Protein AF-A0A800D8C0-F1 (afdb_monomer_lite)

Foldseek 3Di:
DDDDPPDDDDDDPDPPPPPPPPPPPPPPPDPDDPDDPPDDGDKDWDWDQDPPPGTDIDIPVVQPPDDDDDDDDDDPPDDD

Secondary structure (DSSP, 8-state):
-------PPPP-------------------------TTSPPPP-EEEEEETTTEEEEEEGGGGTTS-------S-TT---

pLDDT: mean 79.87, std 18.91, range [45.38, 97.81]

Radius of gyration: 30.09 Å; chains: 1; bounding box: 90×33×33 Å

Structure (mmCIF, N/CA/C/O backbone):
data_AF-A0A800D8C0-F1
#
_entry.id   AF-A0A800D8C0-F1
#
loop_
_atom_site.group_PDB
_atom_site.id
_atom_site.type_symbol
_atom_site.label_atom_id
_atom_site.label_alt_id
_atom_site.label_comp_id
_atom_site.label_asym_id
_atom_site.label_entity_id
_atom_site.label_seq_id
_atom_site.pdbx_PDB_ins_code
_atom_site.Cartn_x
_atom_site.Cartn_y
_atom_site.Cartn_z
_atom_site.occupancy
_atom_site.B_iso_or_equiv
_atom_site.auth_seq_id
_atom_site.auth_comp_id
_atom_site.auth_asym_id
_atom_site.auth_atom_id
_atom_site.pdbx_PDB_model_num
ATOM 1 N N . MET A 1 1 ? 76.570 -15.904 -3.129 1.00 45.38 1 MET A N 1
ATOM 2 C CA . MET A 1 1 ? 76.768 -14.862 -2.100 1.00 45.38 1 MET A CA 1
ATOM 3 C C . MET A 1 1 ? 77.307 -13.634 -2.800 1.00 45.38 1 MET A C 1
ATOM 5 O O . MET A 1 1 ? 78.376 -13.723 -3.385 1.00 45.38 1 MET A O 1
ATOM 9 N N . GLY A 1 2 ? 76.533 -12.554 -2.815 1.00 46.78 2 GLY A N 1
ATOM 10 C CA . GLY A 1 2 ? 76.880 -11.313 -3.508 1.00 46.78 2 GLY A CA 1
ATOM 11 C C . GLY A 1 2 ? 75.634 -10.478 -3.771 1.00 46.78 2 GLY A C 1
ATOM 12 O O . GLY A 1 2 ? 75.295 -10.220 -4.915 1.00 46.78 2 GLY A O 1
ATOM 13 N N . GLU A 1 3 ? 74.914 -10.181 -2.695 1.00 53.97 3 GLU A N 1
ATOM 14 C CA . GLU A 1 3 ? 73.781 -9.262 -2.632 1.00 53.97 3 GLU A CA 1
ATOM 15 C C . GLU A 1 3 ? 74.320 -7.832 -2.579 1.00 53.97 3 GLU A C 1
ATOM 17 O O . GLU A 1 3 ? 75.218 -7.595 -1.779 1.00 53.97 3 GLU A O 1
ATOM 22 N N . VAL A 1 4 ? 73.815 -6.932 -3.432 1.00 49.94 4 VAL A N 1
ATOM 23 C CA . VAL A 1 4 ? 73.548 -5.504 -3.150 1.00 49.94 4 VAL A CA 1
ATOM 24 C C . VAL A 1 4 ? 72.974 -4.833 -4.409 1.00 49.94 4 VAL A C 1
ATOM 26 O O . VAL A 1 4 ? 73.633 -4.026 -5.062 1.00 49.94 4 VAL A O 1
ATOM 29 N N . ASP A 1 5 ? 71.721 -5.125 -4.757 1.00 51.38 5 ASP A N 1
ATOM 30 C CA . ASP A 1 5 ? 70.945 -4.137 -5.516 1.00 51.38 5 ASP A CA 1
ATOM 31 C C . ASP A 1 5 ? 70.527 -3.067 -4.501 1.00 51.38 5 ASP A C 1
ATOM 33 O O . ASP A 1 5 ? 69.626 -3.254 -3.682 1.00 51.38 5 ASP A O 1
ATOM 37 N N . SER A 1 6 ? 71.313 -1.992 -4.443 1.00 53.62 6 SER A N 1
ATOM 38 C CA . SER A 1 6 ? 71.081 -0.852 -3.562 1.00 53.62 6 SER A CA 1
ATOM 39 C C . SER A 1 6 ? 69.802 -0.146 -4.008 1.00 53.62 6 SER A C 1
ATOM 41 O O . SER A 1 6 ? 69.808 0.689 -4.910 1.00 53.62 6 SER A O 1
ATOM 43 N N . CYS A 1 7 ? 68.683 -0.522 -3.389 1.00 73.31 7 CYS A N 1
ATOM 44 C CA . CYS A 1 7 ? 67.397 0.132 -3.570 1.00 73.31 7 CYS A CA 1
ATOM 45 C C . CYS A 1 7 ? 67.534 1.638 -3.296 1.00 73.31 7 CYS A C 1
ATOM 47 O O . CYS A 1 7 ? 67.797 2.056 -2.167 1.00 73.31 7 CYS A O 1
ATOM 49 N N . VAL A 1 8 ? 67.324 2.458 -4.324 1.00 61.56 8 VAL A N 1
ATOM 50 C CA . VAL A 1 8 ? 67.166 3.908 -4.175 1.00 61.56 8 VAL A CA 1
ATOM 51 C C . VAL A 1 8 ? 65.903 4.171 -3.355 1.00 61.56 8 VAL A C 1
ATOM 53 O O . VAL A 1 8 ? 64.814 3.735 -3.729 1.00 61.56 8 VAL A O 1
ATOM 56 N N . GLN A 1 9 ? 66.029 4.887 -2.237 1.00 64.62 9 GLN A N 1
ATOM 57 C CA . GLN A 1 9 ? 64.872 5.340 -1.465 1.00 64.62 9 GLN A CA 1
ATOM 58 C C . GLN A 1 9 ? 64.274 6.590 -2.130 1.00 64.62 9 GLN A C 1
ATOM 60 O O . GLN A 1 9 ? 64.998 7.573 -2.315 1.00 64.62 9 GLN A O 1
ATOM 65 N N . PRO A 1 10 ? 62.979 6.604 -2.494 1.00 64.19 10 PRO A N 1
ATOM 66 C CA . PRO A 1 10 ? 62.347 7.817 -2.990 1.00 64.19 10 PRO A CA 1
ATOM 67 C C . PRO A 1 10 ? 62.248 8.857 -1.867 1.00 64.19 10 PRO A C 1
ATOM 69 O O . PRO A 1 10 ? 61.938 8.533 -0.720 1.00 64.19 10 PRO A O 1
ATOM 72 N N . ALA A 1 11 ? 62.516 10.117 -2.208 1.00 59.56 11 ALA A N 1
ATOM 73 C CA . ALA A 1 11 ? 62.376 11.238 -1.291 1.00 59.56 11 ALA A CA 1
ATOM 74 C C . ALA A 1 11 ? 60.926 11.333 -0.792 1.00 59.56 11 ALA A C 1
ATOM 76 O O . ALA A 1 11 ? 59.986 11.327 -1.590 1.00 59.56 11 ALA A O 1
ATOM 77 N N . ALA A 1 12 ? 60.748 11.442 0.525 1.00 64.06 12 ALA A N 1
ATOM 78 C CA . ALA A 1 12 ? 59.457 11.767 1.111 1.00 64.06 12 ALA A CA 1
ATOM 79 C C . ALA A 1 12 ? 59.043 13.162 0.618 1.00 64.06 12 ALA A C 1
ATOM 81 O O . ALA A 1 12 ? 59.641 14.170 0.996 1.00 64.06 12 ALA A O 1
ATOM 82 N N . GLY A 1 13 ? 58.058 13.204 -0.282 1.00 68.06 13 GLY A N 1
ATOM 83 C CA . GLY A 1 13 ? 57.426 14.444 -0.723 1.00 68.06 13 GLY A CA 1
ATOM 84 C C . GLY A 1 13 ? 56.761 15.189 0.446 1.00 68.06 13 GLY A C 1
ATOM 85 O O . GLY A 1 13 ? 56.676 14.652 1.553 1.00 68.06 13 GLY A O 1
ATOM 86 N N . PRO A 1 14 ? 56.291 16.430 0.231 1.00 65.44 14 PRO A N 1
ATOM 87 C CA . PRO A 1 14 ? 55.806 17.288 1.306 1.00 65.44 14 PRO A CA 1
ATOM 88 C C . PRO A 1 14 ? 54.702 16.601 2.116 1.00 65.44 14 PRO A C 1
ATOM 90 O O . PRO A 1 14 ? 53.660 16.233 1.571 1.00 65.44 14 PRO A O 1
ATOM 93 N N . LEU A 1 15 ? 54.932 16.439 3.421 1.00 58.22 15 LEU A N 1
ATOM 94 C CA . LEU A 1 15 ? 53.927 15.961 4.362 1.00 58.22 15 LEU A CA 1
ATOM 95 C C . LEU A 1 15 ? 52.836 17.029 4.472 1.00 58.22 15 LEU A C 1
ATOM 97 O O . LEU A 1 15 ? 52.947 17.974 5.252 1.00 58.22 15 LEU A O 1
ATOM 101 N N . ILE A 1 16 ? 51.779 16.888 3.677 1.00 62.62 16 ILE A N 1
ATOM 102 C CA . ILE A 1 16 ? 50.494 17.498 4.007 1.00 62.62 16 ILE A CA 1
ATOM 103 C C . ILE A 1 16 ? 50.120 16.913 5.378 1.00 62.62 16 ILE A C 1
ATOM 105 O O . ILE A 1 16 ? 50.108 15.683 5.504 1.00 62.62 16 ILE A O 1
ATOM 109 N N . PRO A 1 17 ? 49.860 17.725 6.420 1.00 57.09 17 PRO A N 1
ATOM 110 C CA . PRO A 1 17 ? 49.334 17.198 7.668 1.00 57.09 17 PRO A CA 1
ATOM 111 C C . PRO A 1 17 ? 48.054 16.437 7.337 1.00 57.09 17 PRO A C 1
ATOM 113 O O . PRO A 1 17 ? 47.107 17.018 6.806 1.00 57.09 17 PRO A O 1
ATOM 116 N N . GLN A 1 18 ? 48.054 15.129 7.587 1.00 53.50 18 GLN A N 1
ATOM 117 C CA . GLN A 1 18 ? 46.861 14.314 7.444 1.00 53.50 18 GLN A CA 1
ATOM 118 C C . GLN A 1 18 ? 45.850 14.854 8.453 1.00 53.50 18 GLN A C 1
ATOM 120 O O . GLN A 1 18 ? 45.986 14.655 9.660 1.00 53.50 18 GLN A O 1
ATOM 125 N N . VAL A 1 19 ? 44.863 15.602 7.956 1.00 54.56 19 VAL A N 1
ATOM 126 C CA . VAL A 1 19 ? 43.591 15.769 8.657 1.00 54.56 19 VAL A CA 1
ATOM 127 C C . VAL A 1 19 ? 43.152 14.349 9.010 1.00 54.56 19 VAL A C 1
ATOM 129 O O . VAL A 1 19 ? 43.212 13.504 8.114 1.00 54.56 19 VAL A O 1
ATOM 132 N N . PRO A 1 20 ? 42.804 14.045 10.274 1.00 49.53 20 PRO A N 1
ATOM 133 C CA . PRO A 1 20 ? 42.390 12.702 10.641 1.00 49.53 20 PRO A CA 1
ATOM 134 C C . PRO A 1 20 ? 41.330 12.234 9.649 1.00 49.53 20 PRO A C 1
ATOM 136 O O . PRO A 1 20 ? 40.268 12.848 9.553 1.00 49.53 20 PRO A O 1
ATOM 139 N N . GLU A 1 21 ? 41.652 11.201 8.868 1.00 54.59 21 GLU A N 1
ATOM 140 C CA . GLU A 1 21 ? 40.677 10.495 8.053 1.00 54.59 21 GLU A CA 1
ATOM 141 C C . GLU A 1 21 ? 39.649 9.923 9.023 1.00 54.59 21 GLU A C 1
ATOM 143 O O . GLU A 1 21 ? 39.843 8.886 9.665 1.00 54.59 21 GLU A O 1
ATOM 148 N N . GLU A 1 22 ? 38.555 10.657 9.181 1.00 53.78 22 GLU A N 1
ATOM 149 C CA . GLU A 1 22 ? 37.347 10.143 9.779 1.00 53.78 22 GLU A CA 1
ATOM 150 C C . GLU A 1 22 ? 36.887 9.017 8.854 1.00 53.78 22 GLU A C 1
ATOM 152 O O . GLU A 1 22 ? 36.379 9.249 7.756 1.00 53.78 22 GLU A O 1
ATOM 157 N N . LYS A 1 23 ? 37.186 7.775 9.258 1.00 46.16 23 LYS A N 1
ATOM 158 C CA . LYS A 1 23 ? 36.722 6.560 8.586 1.00 46.16 23 LYS A CA 1
ATOM 159 C C . LYS A 1 23 ? 35.261 6.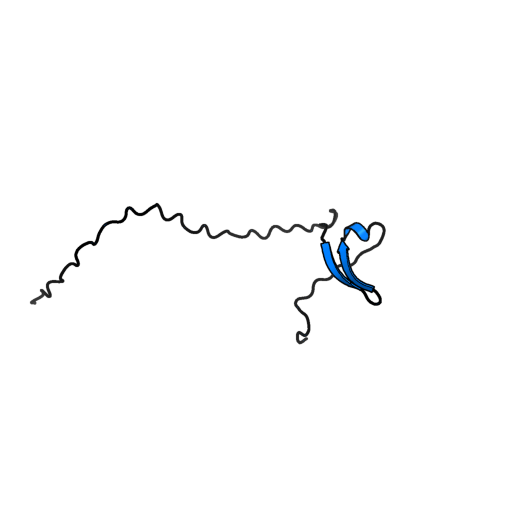774 8.189 1.00 46.16 23 LYS A C 1
ATOM 161 O O . LYS A 1 23 ? 34.483 7.128 9.080 1.00 46.16 23 LYS A O 1
ATOM 166 N N . PRO A 1 24 ? 34.855 6.524 6.930 1.00 48.97 24 PRO A N 1
ATOM 167 C CA . PRO A 1 24 ? 33.447 6.389 6.610 1.00 48.97 24 PRO A CA 1
ATOM 168 C C . PRO A 1 24 ? 32.870 5.351 7.568 1.00 48.97 24 PRO A C 1
ATOM 170 O O . PRO A 1 24 ? 33.183 4.163 7.485 1.00 48.97 24 PRO A O 1
ATOM 173 N N . GLN A 1 25 ? 32.119 5.820 8.562 1.00 54.56 25 GLN A N 1
ATOM 174 C CA . GLN A 1 25 ? 31.373 4.953 9.447 1.00 54.56 25 GLN A CA 1
ATOM 175 C C . GLN A 1 25 ? 30.371 4.257 8.544 1.00 54.56 25 GLN A C 1
ATOM 177 O O . GLN A 1 25 ? 29.414 4.867 8.068 1.00 54.56 25 GLN A O 1
ATOM 182 N N . GLU A 1 26 ? 30.661 2.996 8.249 1.00 58.44 26 GLU A N 1
ATOM 183 C CA . GLU A 1 26 ? 29.754 2.063 7.617 1.00 58.44 26 GLU A CA 1
ATOM 184 C C . GLU A 1 26 ? 28.478 2.083 8.464 1.00 58.44 26 GLU A C 1
ATOM 186 O O . GLU A 1 26 ? 28.424 1.557 9.580 1.00 58.44 26 GLU A O 1
ATOM 191 N N . ARG A 1 27 ? 27.487 2.854 8.006 1.00 62.81 27 ARG A N 1
ATOM 192 C CA . ARG A 1 27 ? 26.226 3.044 8.708 1.00 62.81 27 ARG A CA 1
ATOM 193 C C . ARG A 1 27 ? 25.540 1.695 8.614 1.00 62.81 27 ARG A C 1
ATOM 195 O O . ARG A 1 27 ? 24.957 1.363 7.589 1.00 62.81 27 ARG A O 1
ATOM 202 N N . LYS A 1 28 ? 25.690 0.880 9.653 1.00 57.00 28 LYS A N 1
ATOM 203 C CA . LYS A 1 28 ? 24.937 -0.356 9.803 1.00 57.00 28 LYS A CA 1
ATOM 204 C C . LYS A 1 28 ? 23.471 0.063 9.859 1.00 57.00 28 LYS A C 1
ATOM 206 O O . LYS A 1 28 ? 22.998 0.514 10.898 1.00 57.00 28 LYS A O 1
ATOM 211 N N . GLU A 1 29 ? 22.792 0.040 8.716 1.00 63.91 29 GLU A N 1
ATOM 212 C CA . GLU A 1 29 ? 21.355 0.265 8.644 1.00 63.91 29 GLU A CA 1
ATOM 213 C C . GLU A 1 29 ? 20.697 -0.885 9.397 1.00 63.91 29 GLU A C 1
ATOM 215 O O . GLU A 1 29 ? 20.534 -2.000 8.903 1.00 63.91 29 GLU A O 1
ATOM 220 N N . GLU A 1 30 ? 20.398 -0.640 10.668 1.00 62.88 30 GLU A N 1
ATOM 221 C CA . GLU A 1 30 ? 19.588 -1.545 11.456 1.00 62.88 30 GLU A CA 1
ATOM 222 C C . GLU A 1 30 ? 18.181 -1.545 10.858 1.00 62.88 30 GLU A C 1
ATOM 224 O O . GLU A 1 30 ? 17.495 -0.520 10.846 1.00 62.88 30 GLU A O 1
ATOM 229 N N . ILE A 1 31 ? 17.743 -2.703 10.357 1.00 69.81 31 ILE A N 1
ATOM 230 C CA . ILE A 1 31 ? 16.376 -2.907 9.873 1.00 69.81 31 ILE A CA 1
ATOM 231 C C . ILE A 1 31 ? 15.432 -2.794 11.077 1.00 69.81 31 ILE A C 1
ATOM 233 O O . ILE A 1 31 ? 15.116 -3.770 11.761 1.00 69.81 31 ILE A O 1
ATOM 237 N N . LYS A 1 32 ? 14.991 -1.574 11.378 1.00 76.56 32 LYS A N 1
ATOM 238 C CA . LYS A 1 32 ? 14.007 -1.318 12.425 1.00 76.56 32 LYS A CA 1
ATOM 239 C C . LYS A 1 32 ? 12.623 -1.629 11.871 1.00 76.56 32 LYS A C 1
ATOM 241 O O . LYS A 1 32 ? 12.056 -0.845 11.121 1.00 76.56 32 LYS A O 1
ATOM 246 N N . MET A 1 33 ? 12.055 -2.762 12.274 1.00 77.44 33 MET A N 1
ATOM 247 C CA . MET A 1 33 ? 10.684 -3.129 11.907 1.00 77.44 33 MET A CA 1
ATOM 248 C C . MET A 1 33 ? 9.678 -2.154 12.544 1.00 77.44 33 MET A C 1
ATOM 250 O O . MET A 1 33 ? 9.489 -2.143 13.767 1.00 77.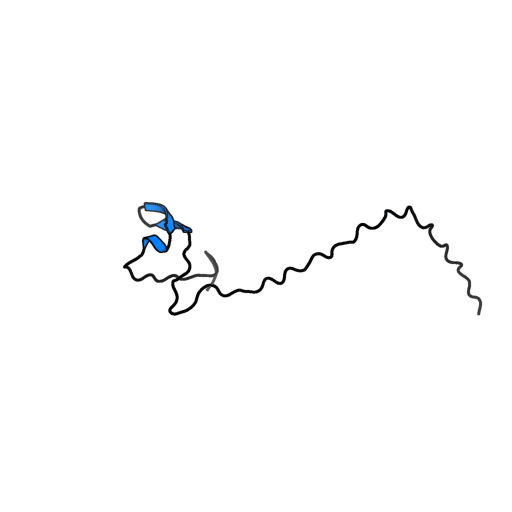44 33 MET A O 1
ATOM 254 N N . ILE A 1 34 ? 9.054 -1.322 11.704 1.00 87.81 34 ILE A N 1
ATOM 255 C CA . ILE A 1 34 ? 8.126 -0.253 12.114 1.00 87.81 34 ILE A CA 1
ATOM 256 C C . ILE A 1 34 ? 6.696 -0.793 12.290 1.00 87.81 34 ILE A C 1
ATOM 258 O O . ILE A 1 34 ? 6.021 -0.441 13.256 1.00 87.81 34 ILE A O 1
ATOM 262 N N . ALA A 1 35 ? 6.240 -1.684 11.404 1.00 92.44 35 ALA A N 1
ATOM 263 C CA . ALA A 1 35 ? 4.898 -2.265 11.461 1.00 92.44 35 ALA A CA 1
ATOM 264 C C . ALA A 1 35 ? 4.803 -3.392 12.508 1.00 92.44 35 ALA A C 1
ATOM 266 O O . ALA A 1 35 ? 5.642 -4.293 12.541 1.00 92.44 35 ALA A O 1
ATOM 267 N N . ARG A 1 36 ? 3.775 -3.351 13.370 1.00 94.31 36 ARG A N 1
ATOM 268 C CA . ARG A 1 36 ? 3.546 -4.338 14.443 1.00 94.31 36 ARG A CA 1
ATOM 269 C C . ARG A 1 36 ? 2.062 -4.675 14.575 1.00 94.31 36 ARG A C 1
ATOM 271 O O . ARG A 1 36 ? 1.224 -3.779 14.603 1.00 94.31 36 ARG A O 1
ATOM 278 N N . VAL A 1 37 ? 1.742 -5.962 14.715 1.00 95.06 37 VAL A N 1
ATOM 279 C CA . VAL A 1 37 ? 0.358 -6.438 14.900 1.00 95.06 37 VAL A CA 1
ATOM 280 C C . VAL A 1 37 ? -0.235 -5.878 16.198 1.00 95.06 37 VAL A C 1
ATOM 282 O O . VAL A 1 37 ? 0.452 -5.780 17.215 1.00 95.06 37 VAL A O 1
ATOM 285 N N . GLY A 1 38 ? -1.512 -5.488 16.158 1.00 95.38 38 GLY A N 1
ATOM 286 C CA . GLY A 1 38 ? -2.220 -4.898 17.301 1.00 95.38 38 GLY A CA 1
ATOM 287 C C . GLY A 1 38 ? -1.782 -3.470 17.651 1.00 95.38 38 GLY A C 1
ATOM 288 O O . GLY A 1 38 ? -2.280 -2.900 18.621 1.00 95.38 38 GLY A O 1
ATOM 289 N N . LYS A 1 39 ? -0.852 -2.885 16.888 1.00 95.50 39 LYS A N 1
ATOM 290 C CA . LYS A 1 39 ? -0.527 -1.459 16.929 1.00 95.50 39 LYS A CA 1
ATOM 291 C C . LYS A 1 39 ? -1.147 -0.758 15.732 1.00 95.50 39 LYS A C 1
ATOM 293 O O . LYS A 1 39 ? -1.545 -1.388 14.755 1.00 95.50 39 LYS A O 1
ATOM 298 N N . GLU A 1 40 ? -1.240 0.556 15.844 1.00 94.56 40 GLU A N 1
ATOM 299 C CA . GLU A 1 40 ? -1.653 1.398 14.736 1.00 94.56 40 GLU A CA 1
ATOM 300 C C . GLU A 1 40 ? -0.697 1.221 13.551 1.00 94.56 40 GLU A C 1
ATOM 302 O O . GLU A 1 40 ? 0.525 1.187 13.724 1.00 94.56 40 GLU A O 1
ATOM 307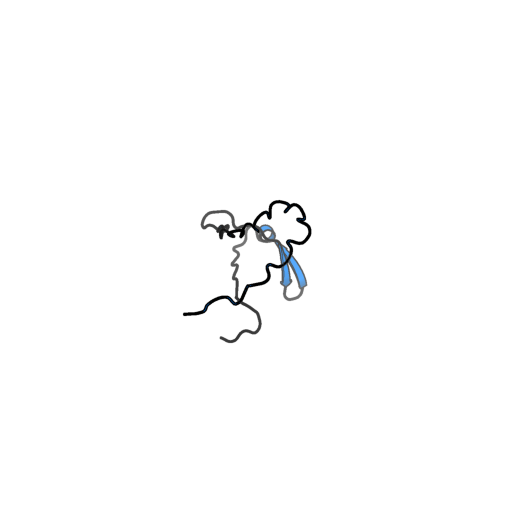 N N . ALA A 1 41 ? -1.266 1.050 12.358 1.00 95.56 41 ALA A N 1
ATOM 308 C CA . ALA A 1 41 ? -0.485 0.926 11.139 1.00 95.56 41 ALA A CA 1
ATOM 309 C C . ALA A 1 41 ? 0.254 2.248 10.861 1.00 95.56 41 ALA A C 1
ATOM 311 O O . ALA A 1 41 ? -0.349 3.311 11.031 1.00 95.56 41 ALA A O 1
ATOM 312 N N . PRO A 1 42 ? 1.531 2.210 10.433 1.00 95.50 42 PRO A N 1
ATOM 313 C CA . PRO A 1 42 ? 2.254 3.418 10.058 1.00 95.50 42 PRO A CA 1
ATOM 314 C C . PRO A 1 42 ? 1.526 4.147 8.930 1.00 95.50 42 PRO A C 1
ATOM 316 O O . PRO A 1 42 ? 1.210 3.534 7.908 1.00 95.50 42 PRO A O 1
ATOM 319 N N . ASP A 1 43 ? 1.258 5.438 9.122 1.00 96.62 43 ASP A N 1
ATOM 320 C CA . ASP A 1 43 ? 0.663 6.245 8.062 1.00 96.62 43 ASP A CA 1
ATOM 321 C C . ASP A 1 43 ? 1.677 6.439 6.929 1.00 96.62 43 ASP A C 1
ATOM 323 O O . ASP A 1 43 ? 2.889 6.515 7.158 1.00 96.62 43 ASP A O 1
ATOM 327 N N . PHE A 1 44 ? 1.173 6.508 5.705 1.00 95.62 44 PHE A N 1
ATOM 328 C CA . PHE A 1 44 ? 1.970 6.786 4.520 1.00 95.62 44 PHE A CA 1
ATOM 329 C C . PHE A 1 44 ? 1.168 7.653 3.561 1.00 95.62 44 PHE A C 1
ATOM 331 O O . PHE A 1 44 ? -0.061 7.650 3.587 1.00 95.62 44 PHE A O 1
ATOM 338 N N . GLU A 1 45 ? 1.886 8.363 2.700 1.00 97.50 45 GLU A N 1
ATOM 339 C CA . GLU A 1 45 ? 1.328 9.174 1.628 1.00 97.50 45 GLU A CA 1
ATOM 340 C C . GLU A 1 45 ? 2.020 8.789 0.321 1.00 97.50 45 GLU A C 1
ATOM 342 O O . GLU A 1 45 ? 3.249 8.701 0.274 1.00 97.50 45 GLU A O 1
ATOM 347 N N . ALA A 1 46 ? 1.241 8.501 -0.719 1.00 97.12 46 ALA A N 1
ATOM 348 C CA . ALA A 1 46 ? 1.775 8.065 -2.003 1.00 97.12 46 ALA A CA 1
ATOM 349 C C . ALA A 1 46 ? 0.881 8.491 -3.169 1.00 97.12 46 ALA A C 1
ATOM 351 O O . ALA A 1 46 ? -0.344 8.532 -3.061 1.00 97.12 46 ALA A O 1
ATOM 352 N N . SER A 1 47 ? 1.502 8.734 -4.324 1.00 97.62 47 SER A N 1
ATOM 353 C CA . SER A 1 47 ? 0.775 8.873 -5.585 1.00 97.62 47 SER A CA 1
ATOM 354 C C . SER A 1 47 ? 0.331 7.494 -6.073 1.00 97.62 47 SER A C 1
ATOM 356 O O . SER A 1 47 ? 1.156 6.595 -6.228 1.00 97.62 47 SER A O 1
ATOM 358 N N . ALA A 1 48 ? -0.964 7.328 -6.316 1.00 97.06 48 ALA A N 1
ATOM 359 C CA . ALA A 1 48 ? -1.576 6.090 -6.772 1.00 97.06 48 ALA A CA 1
ATOM 360 C C . ALA A 1 48 ? -2.495 6.350 -7.968 1.00 97.06 48 ALA A C 1
ATOM 362 O O . ALA A 1 48 ? -3.130 7.401 -8.069 1.00 97.06 48 ALA A O 1
ATOM 363 N N . TYR A 1 49 ? -2.593 5.374 -8.868 1.00 96.75 49 TYR A N 1
ATOM 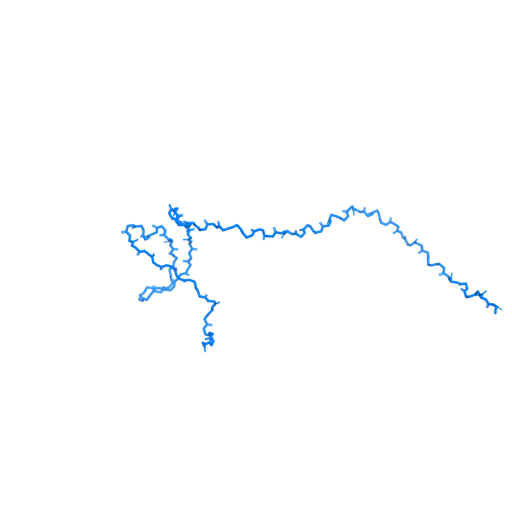364 C CA . TYR A 1 49 ? -3.578 5.396 -9.944 1.00 96.75 49 TYR A CA 1
ATOM 365 C C . TYR A 1 49 ? -4.909 4.815 -9.453 1.00 96.75 49 TYR A C 1
ATOM 367 O O . TYR A 1 49 ? -4.963 3.670 -9.003 1.00 96.75 49 TYR A O 1
ATOM 375 N N . VAL A 1 50 ? -5.983 5.595 -9.560 1.00 95.62 50 VAL A N 1
ATOM 376 C CA . VAL A 1 50 ? -7.348 5.195 -9.209 1.00 95.62 50 VAL A CA 1
ATOM 377 C C . VAL A 1 50 ? -8.184 5.096 -10.492 1.00 95.62 50 VAL A C 1
ATOM 379 O O . VAL A 1 50 ? -8.294 6.085 -11.225 1.00 95.62 50 VAL A O 1
ATOM 382 N N . PRO A 1 51 ? -8.794 3.932 -10.792 1.00 96.31 51 PRO A N 1
ATOM 383 C CA . PRO A 1 51 ? -9.619 3.762 -11.985 1.00 96.31 51 PRO A CA 1
ATOM 384 C C . PRO A 1 51 ? -10.727 4.817 -12.074 1.00 96.31 51 PRO A C 1
ATOM 386 O O . PRO A 1 51 ? -11.466 5.033 -11.119 1.00 96.31 51 PRO A O 1
ATOM 389 N N . GLY A 1 52 ? -10.842 5.478 -13.226 1.00 97.12 52 GLY A N 1
ATOM 390 C CA . GLY A 1 52 ? -11.837 6.532 -13.465 1.00 97.12 52 GLY A CA 1
ATOM 391 C C . GLY A 1 52 ? -11.474 7.916 -12.913 1.00 97.12 52 GLY A C 1
ATOM 392 O O . GLY A 1 52 ? -12.018 8.903 -13.396 1.00 97.12 52 GLY A O 1
ATOM 393 N N . GLU A 1 53 ? -10.530 8.015 -11.974 1.00 95.38 53 GLU A N 1
ATOM 394 C CA . GLU A 1 53 ? -10.093 9.296 -11.395 1.00 95.38 53 GLU A CA 1
ATOM 395 C C . GLU A 1 53 ? -8.671 9.700 -11.820 1.00 95.38 53 GLU A C 1
ATOM 397 O O . GLU A 1 53 ? -8.324 10.878 -11.785 1.00 95.38 53 GLU A O 1
ATOM 402 N N . GLY A 1 54 ? -7.850 8.742 -12.258 1.00 96.88 54 GLY A N 1
ATOM 403 C CA . GLY A 1 54 ? -6.462 8.978 -12.648 1.00 96.88 54 GLY A CA 1
ATOM 404 C C . GLY A 1 54 ? -5.503 8.952 -11.458 1.00 96.88 54 GLY A C 1
ATOM 405 O O . GLY A 1 54 ? -5.734 8.254 -10.472 1.00 96.88 54 GLY A O 1
ATOM 406 N N . PHE A 1 55 ? -4.388 9.677 -11.563 1.00 97.50 55 PHE A N 1
ATOM 407 C CA . PHE A 1 55 ? -3.397 9.743 -10.489 1.00 97.50 55 PHE A CA 1
ATOM 408 C C . PHE A 1 55 ? -3.858 10.668 -9.367 1.00 97.50 55 PHE A C 1
ATOM 410 O O . PHE A 1 55 ? -4.193 11.829 -9.601 1.00 97.50 55 PHE A O 1
ATOM 417 N N . LYS A 1 56 ? -3.825 10.158 -8.138 1.00 97.19 56 LYS A N 1
ATOM 418 C CA . LYS A 1 56 ? -4.175 10.891 -6.926 1.00 97.19 56 LYS A CA 1
ATOM 419 C C . LYS A 1 56 ? -3.164 10.614 -5.836 1.00 97.19 56 LYS A C 1
ATOM 421 O O . LYS A 1 56 ? -2.620 9.521 -5.739 1.00 97.19 56 LYS A O 1
ATOM 426 N N . ASN A 1 57 ? -2.961 11.606 -4.985 1.00 97.69 57 ASN A N 1
ATOM 427 C CA . ASN A 1 57 ? -2.216 11.413 -3.758 1.00 97.69 57 ASN A CA 1
ATOM 428 C C . ASN A 1 57 ? -3.158 10.829 -2.695 1.00 97.69 57 ASN A C 1
ATOM 430 O O . ASN A 1 57 ? -4.235 11.385 -2.473 1.00 97.69 57 ASN A O 1
ATOM 434 N N . ILE A 1 58 ? -2.789 9.693 -2.107 1.00 96.94 58 ILE A N 1
ATOM 435 C CA . ILE A 1 58 ? -3.594 8.966 -1.121 1.00 96.94 58 ILE A CA 1
ATOM 436 C C . ILE A 1 58 ? -2.839 8.854 0.197 1.00 96.94 58 ILE A C 1
ATOM 438 O O . ILE A 1 58 ? -1.620 8.673 0.196 1.00 96.94 58 ILE A O 1
ATOM 442 N N . LYS A 1 59 ? -3.568 8.897 1.315 1.00 97.81 59 LYS A N 1
ATOM 443 C CA . LYS A 1 59 ? -3.031 8.600 2.646 1.00 97.81 59 LYS A CA 1
ATOM 444 C C . LYS A 1 59 ? -3.722 7.391 3.246 1.00 97.81 59 LYS A C 1
ATOM 446 O O . LYS A 1 59 ? -4.914 7.180 3.020 1.00 97.81 59 LYS A O 1
ATOM 451 N N . LEU A 1 60 ? -3.015 6.605 4.056 1.00 97.19 60 LEU A N 1
ATOM 452 C CA . LEU A 1 60 ? -3.661 5.500 4.775 1.00 97.19 60 LEU A CA 1
ATOM 453 C C . LEU A 1 60 ? -4.740 6.027 5.736 1.00 97.19 60 LEU A C 1
ATOM 455 O O . LEU A 1 60 ? -5.798 5.412 5.891 1.00 97.19 60 LEU A O 1
ATOM 459 N N . SER A 1 61 ? -4.503 7.193 6.336 1.00 97.25 61 SER A N 1
ATOM 460 C CA . SER A 1 61 ? -5.460 7.893 7.198 1.00 97.25 61 SER A CA 1
ATOM 461 C C . SER A 1 61 ? -6.786 8.271 6.518 1.00 97.25 61 SER A C 1
ATOM 463 O O . SER A 1 61 ? -7.805 8.322 7.212 1.00 97.25 61 SER A O 1
ATOM 465 N N . ASP A 1 62 ? -6.836 8.422 5.192 1.00 97.06 62 ASP A N 1
ATOM 466 C CA . ASP A 1 62 ? -8.079 8.716 4.456 1.00 97.06 62 ASP A CA 1
ATOM 467 C C . ASP A 1 62 ? -9.085 7.547 4.496 1.00 97.06 62 ASP A C 1
ATOM 469 O O . ASP A 1 62 ? -10.283 7.725 4.262 1.00 97.06 62 ASP A O 1
ATOM 473 N N . TYR A 1 63 ? -8.622 6.335 4.824 1.00 96.38 63 TYR A N 1
ATOM 474 C CA . TYR A 1 63 ? -9.429 5.110 4.835 1.00 96.38 63 TYR A CA 1
ATOM 475 C C . TYR A 1 63 ? -9.914 4.688 6.231 1.00 96.38 63 TYR A C 1
ATOM 477 O O . TYR A 1 63 ? -10.401 3.567 6.411 1.00 96.38 63 TYR A O 1
ATOM 485 N N . ARG A 1 64 ? -9.817 5.561 7.241 1.00 96.31 64 ARG A N 1
ATOM 486 C CA . ARG A 1 64 ? -10.323 5.273 8.596 1.00 96.31 64 ARG A CA 1
ATOM 487 C C . ARG A 1 64 ? -11.798 4.864 8.575 1.00 96.31 64 ARG A C 1
ATOM 489 O O . ARG A 1 64 ? -12.611 5.402 7.830 1.00 96.31 64 ARG A O 1
ATOM 496 N N . GLY A 1 65 ? -12.142 3.897 9.426 1.00 97.06 65 GLY A N 1
ATOM 497 C CA . GLY A 1 65 ? -13.496 3.339 9.506 1.00 97.06 65 GLY A CA 1
ATOM 498 C C . GLY A 1 65 ? -13.809 2.274 8.449 1.00 97.06 65 GLY A C 1
ATOM 499 O O . GLY A 1 65 ? -14.897 1.705 8.476 1.00 97.06 65 GLY A O 1
ATOM 500 N N . LYS A 1 66 ? -12.864 1.963 7.553 1.00 97.62 66 LYS A N 1
ATOM 501 C CA . LYS A 1 66 ? -12.955 0.858 6.592 1.00 97.62 66 LYS A CA 1
ATOM 502 C C . LYS A 1 66 ? -11.856 -0.164 6.868 1.00 97.62 66 LYS A C 1
ATOM 504 O O . LYS A 1 66 ? -10.784 0.179 7.364 1.00 97.62 66 LYS A O 1
ATOM 509 N N . TRP A 1 67 ? -12.116 -1.421 6.522 1.00 97.44 67 TRP A N 1
ATOM 510 C CA . TRP A 1 67 ? -11.057 -2.424 6.449 1.00 97.44 67 TRP A CA 1
ATOM 511 C C . TRP A 1 67 ? -10.200 -2.165 5.212 1.00 97.44 67 TRP A C 1
ATOM 513 O O . TRP A 1 67 ? -10.731 -1.967 4.120 1.00 97.44 67 TRP A O 1
ATOM 523 N N . VAL A 1 68 ? -8.882 -2.175 5.395 1.00 97.19 68 VAL A N 1
ATOM 524 C CA . VAL A 1 68 ? -7.896 -1.955 4.334 1.00 97.19 68 VAL A CA 1
ATOM 525 C C . VAL A 1 68 ? -6.963 -3.155 4.283 1.00 97.19 68 VAL A C 1
ATOM 527 O O . VAL A 1 68 ? -6.454 -3.595 5.312 1.00 97.19 68 VAL A O 1
ATOM 530 N N . VAL A 1 69 ? -6.726 -3.666 3.077 1.00 97.00 69 VAL A N 1
ATOM 531 C CA . VAL A 1 69 ? -5.701 -4.674 2.798 1.00 97.00 69 VAL A CA 1
ATOM 532 C C . VAL A 1 69 ? -4.621 -3.999 1.959 1.00 97.00 69 VAL A C 1
ATOM 534 O O . VAL A 1 69 ? -4.917 -3.479 0.887 1.00 97.00 69 VAL A O 1
ATOM 537 N N . LEU A 1 70 ? -3.384 -3.984 2.458 1.00 95.69 70 LEU A N 1
ATOM 538 C CA . LEU A 1 70 ? -2.223 -3.428 1.764 1.00 95.69 70 LEU A CA 1
ATOM 539 C C . LEU A 1 70 ? -1.275 -4.565 1.379 1.00 95.69 70 LEU A C 1
ATOM 541 O O . LEU A 1 70 ? -0.801 -5.295 2.250 1.00 95.69 70 LEU A O 1
ATOM 545 N N . CYS A 1 71 ? -0.989 -4.702 0.087 1.00 95.50 71 CYS A N 1
ATOM 546 C CA . CYS A 1 71 ? -0.102 -5.731 -0.447 1.00 95.50 71 CYS A CA 1
ATOM 547 C C . CYS A 1 71 ? 1.072 -5.074 -1.171 1.00 95.50 71 CYS A C 1
ATOM 549 O O . CYS A 1 71 ? 0.870 -4.258 -2.067 1.00 95.50 71 CYS A O 1
ATOM 551 N N . PHE A 1 72 ? 2.290 -5.458 -0.800 1.00 93.88 72 PHE A N 1
ATOM 552 C CA . PHE A 1 72 ? 3.502 -5.088 -1.524 1.00 93.88 72 PHE A CA 1
ATOM 553 C C . PHE A 1 72 ? 3.874 -6.220 -2.479 1.00 93.88 72 PHE A C 1
ATOM 555 O O . PHE A 1 72 ? 3.763 -7.393 -2.122 1.00 93.88 72 PHE A O 1
ATOM 562 N N . TYR A 1 73 ? 4.327 -5.871 -3.677 1.00 94.44 73 TYR A N 1
ATOM 563 C CA . TYR A 1 73 ? 4.805 -6.816 -4.682 1.00 94.44 73 TYR A CA 1
ATOM 564 C C . TYR A 1 73 ? 6.144 -6.312 -5.253 1.00 94.44 73 TYR A C 1
ATOM 566 O O . TYR A 1 73 ? 6.425 -5.116 -5.164 1.00 94.44 73 TYR A O 1
ATOM 574 N N . PRO A 1 74 ? 7.009 -7.204 -5.768 1.00 94.06 74 PRO A N 1
ATOM 575 C CA . PRO A 1 74 ? 8.407 -6.869 -6.049 1.00 94.06 74 PRO A CA 1
ATOM 576 C C . PRO A 1 74 ? 8.614 -5.960 -7.267 1.00 94.06 74 PRO A C 1
ATOM 578 O O . PRO A 1 74 ? 9.577 -5.198 -7.285 1.00 94.06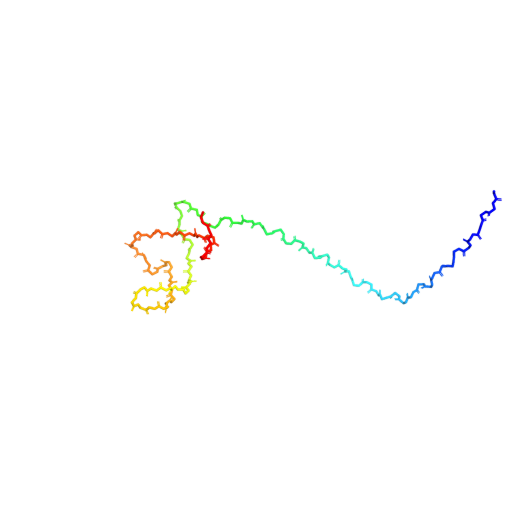 74 PRO A O 1
ATOM 581 N N . GLY A 1 75 ? 7.743 -6.017 -8.277 1.00 93.31 75 GLY A N 1
ATOM 582 C CA . GLY A 1 75 ? 7.837 -5.127 -9.432 1.00 93.31 75 GLY A CA 1
ATOM 583 C C . GLY A 1 75 ? 6.828 -5.417 -10.537 1.00 93.31 75 GLY A C 1
ATOM 584 O O . GLY A 1 75 ? 6.303 -6.529 -10.648 1.00 93.31 75 GLY A O 1
ATOM 585 N N . ASP A 1 76 ? 6.588 -4.399 -11.360 1.00 94.12 76 ASP A N 1
ATOM 586 C CA . ASP A 1 76 ? 5.727 -4.466 -12.542 1.00 94.12 76 ASP A CA 1
ATOM 587 C C . ASP A 1 76 ? 6.388 -5.267 -13.674 1.00 94.12 76 ASP A C 1
ATOM 589 O O . ASP A 1 76 ? 7.605 -5.227 -13.848 1.00 94.12 76 ASP A O 1
ATOM 593 N N . PHE A 1 77 ? 5.577 -5.974 -14.470 1.00 92.31 77 PHE A N 1
ATOM 594 C CA . PHE A 1 77 ? 6.006 -6.732 -15.661 1.00 92.31 77 PHE A CA 1
ATOM 595 C C . PHE A 1 77 ? 7.137 -7.747 -15.414 1.00 92.31 77 PHE A C 1
ATOM 597 O O . PHE A 1 77 ? 7.985 -7.980 -16.275 1.00 92.31 77 PHE A O 1
ATOM 604 N N . THR A 1 78 ? 7.139 -8.369 -14.236 1.00 90.06 78 THR A N 1
ATOM 605 C CA . THR A 1 78 ? 8.049 -9.468 -13.899 1.00 90.06 78 THR A CA 1
ATOM 606 C C . THR A 1 78 ? 7.464 -10.821 -14.326 1.00 90.06 78 THR A C 1
ATOM 608 O O . THR A 1 78 ? 6.253 -10.959 -14.512 1.00 90.06 78 THR A O 1
ATOM 611 N N . PHE A 1 79 ? 8.326 -11.819 -14.536 1.00 78.06 79 PHE A N 1
ATOM 612 C CA . PHE A 1 79 ? 7.904 -13.185 -14.862 1.00 78.06 79 PHE A CA 1
ATOM 613 C C . PHE A 1 79 ? 7.471 -13.931 -13.591 1.00 78.06 79 PHE A C 1
ATOM 615 O O . PHE A 1 79 ? 8.085 -13.746 -12.537 1.00 78.06 79 PHE A O 1
ATOM 622 N N . VAL A 1 80 ? 6.437 -14.770 -13.711 1.00 60.25 80 VAL A N 1
ATOM 623 C CA . VAL A 1 80 ? 5.968 -15.704 -12.670 1.00 60.25 80 VAL A CA 1
ATOM 624 C C . VAL A 1 80 ? 6.503 -17.109 -12.898 1.00 60.25 80 VAL A C 1
ATOM 626 O O . VAL A 1 80 ? 6.601 -17.510 -14.080 1.00 60.25 80 VAL A O 1
#

Sequence (80 aa):
MGEVDSCVQPAAGPLIPQVPE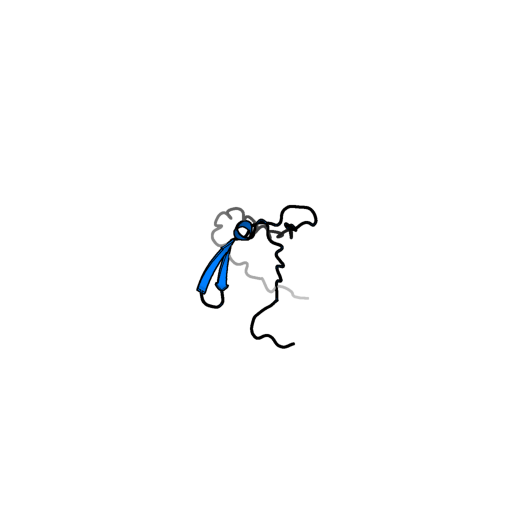EKPQERKEEIKMIARVGKEAPDFEASAYVPGEGFKNIKLSDYRGKWVVLCFYPGDFTFV